Protein AF-A0ABC8STL2-F1 (afdb_monomer_lite)

InterPro domains:
  IPR018955 Branched-chain alpha-ketoacid dehydrogenase kinase/Pyruvate dehydrogenase kinase, N-terminal [PF10436] (29-170)
  IPR036784 Alpha-ketoacid/pyruvate dehydrogenase kinase, N-terminal domain superfamily [G3DSA:1.20.140.20] (7-170)
  IPR036784 Alpha-ketoacid/pyruvate dehydrogenase kinase, N-terminal domain superfamily [SSF69012] (16-170)
  IPR039028 PDK/BCKDK protein kinase [PTHR11947] (10-170)

Secondary structure (DSSP, 8-state):
--TTTSTTTS-HHHHHHHHHHHTSPPPP--HHHHHHHHTS--HHHHHHHHHHHHHHHHHHHHHHHHHHHT-TTTGGGSHHHHHHHHHHHHHHHHHHHS----SHHHHHHHHHHHHHHHHHTTTHHHHHHHHHHHHHTTS-TTS-GGGGHHHHHHHHHHHHHHHHHHHHH-

Foldseek 3Di:
DLVVVVPPPDDPVLLVVLVVLLPDDADDDDPVNVCVLPVDDDQVSLLVLLQNCLNHVLNLLSVLLVLLCVDPPCLSVQPLSVLLSVLSSVLNVLSVPQDRRDHSVSSVVSLVSLVVSLVSCPCVVVSSVVSVVSSVVPDDPPDDPVVVVVVVVSVVCSVVSVVVSNVSSD

Structure (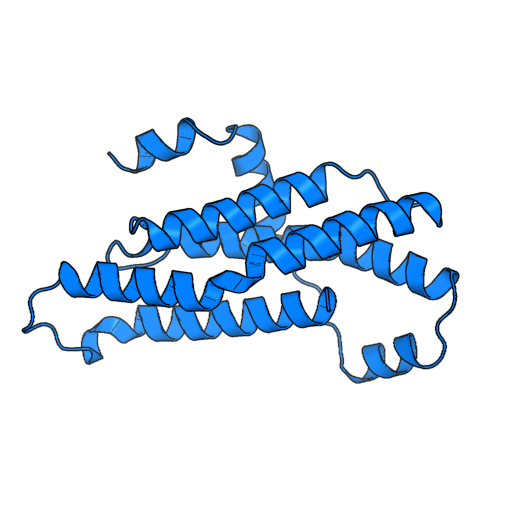mmCIF, N/CA/C/O backbone):
data_AF-A0ABC8STL2-F1
#
_entry.id   AF-A0ABC8STL2-F1
#
loop_
_atom_site.group_PDB
_atom_site.id
_atom_site.type_symbol
_atom_site.label_atom_id
_atom_site.label_alt_id
_atom_site.label_comp_id
_atom_site.label_asym_id
_atom_site.label_entity_id
_atom_site.label_seq_id
_atom_site.pdbx_PDB_ins_code
_atom_site.Cartn_x
_atom_site.Cartn_y
_atom_site.Cartn_z
_atom_site.occupancy
_atom_site.B_iso_or_equiv
_atom_site.auth_seq_id
_atom_site.auth_comp_id
_atom_site.auth_asym_id
_atom_site.auth_atom_id
_atom_site.pdbx_PDB_model_num
ATOM 1 N N . MET A 1 1 ? -0.405 4.086 26.515 1.00 42.25 1 MET A N 1
ATOM 2 C CA . MET A 1 1 ? 0.411 2.845 26.536 1.00 42.25 1 MET A CA 1
ATOM 3 C C . MET A 1 1 ? 0.432 2.083 25.198 1.00 42.25 1 MET A C 1
ATOM 5 O O . MET A 1 1 ? 1.264 1.198 25.062 1.00 42.25 1 MET A O 1
ATOM 9 N N . ALA A 1 2 ? -0.355 2.462 24.178 1.00 38.44 2 ALA A N 1
ATOM 10 C CA . ALA A 1 2 ? -0.269 1.886 22.825 1.00 38.44 2 ALA A CA 1
ATOM 11 C C . ALA A 1 2 ? 0.971 2.349 22.027 1.00 38.44 2 ALA A C 1
ATOM 13 O O . ALA A 1 2 ? 1.592 1.548 21.333 1.00 38.44 2 ALA A O 1
ATOM 14 N N . ALA A 1 3 ? 1.416 3.598 22.228 1.00 38.59 3 ALA A N 1
ATOM 15 C CA . ALA A 1 3 ? 2.636 4.143 21.614 1.00 38.59 3 ALA A CA 1
ATOM 16 C C . ALA A 1 3 ? 3.920 3.367 21.967 1.00 38.59 3 ALA A C 1
ATOM 18 O O . ALA A 1 3 ? 4.866 3.338 21.190 1.00 38.59 3 ALA A O 1
ATOM 19 N N . LYS A 1 4 ? 3.947 2.693 23.124 1.00 39.69 4 LYS A N 1
ATOM 20 C CA . LYS A 1 4 ? 5.109 1.914 23.574 1.00 39.69 4 LYS A CA 1
ATOM 21 C C . LYS A 1 4 ? 5.216 0.557 22.864 1.00 39.69 4 LYS A C 1
ATOM 23 O O . LYS A 1 4 ? 6.304 0.015 22.783 1.00 39.69 4 LYS A O 1
ATOM 28 N N . LYS A 1 5 ? 4.113 0.053 22.291 1.00 45.94 5 LYS A N 1
ATOM 29 C CA . LYS A 1 5 ? 4.052 -1.223 21.553 1.00 45.94 5 LYS A CA 1
ATOM 30 C C . LYS A 1 5 ? 4.404 -1.083 20.061 1.00 45.94 5 LYS A C 1
ATOM 32 O O . LYS A 1 5 ? 4.601 -2.085 19.387 1.00 45.94 5 LYS A O 1
ATOM 37 N N . LEU A 1 6 ? 4.480 0.153 19.554 1.00 45.81 6 LEU A N 1
ATOM 38 C CA . LEU A 1 6 ? 4.920 0.497 18.192 1.00 45.81 6 LEU A CA 1
ATOM 39 C C . LEU A 1 6 ? 6.423 0.243 17.976 1.00 45.81 6 LEU A C 1
ATOM 41 O O . LEU A 1 6 ? 6.826 -0.124 16.878 1.00 45.81 6 LEU A O 1
ATOM 45 N N . TYR A 1 7 ? 7.236 0.418 19.024 1.00 45.88 7 TYR A N 1
ATOM 46 C CA . TYR A 1 7 ? 8.702 0.348 18.958 1.00 45.88 7 TYR A CA 1
ATOM 47 C C . TYR A 1 7 ? 9.274 -1.078 18.929 1.00 45.88 7 TYR A C 1
ATOM 49 O O . TYR A 1 7 ? 10.437 -1.248 18.579 1.00 45.88 7 TYR A O 1
ATOM 57 N N . ASP A 1 8 ? 8.477 -2.095 19.268 1.00 53.66 8 ASP A N 1
ATOM 58 C CA . ASP A 1 8 ? 8.991 -3.458 19.470 1.00 53.66 8 ASP A CA 1
ATOM 59 C C . ASP A 1 8 ? 9.020 -4.318 18.191 1.00 53.66 8 ASP A C 1
ATOM 61 O O . ASP A 1 8 ? 9.637 -5.379 18.198 1.00 53.66 8 ASP A O 1
ATOM 65 N N . SER A 1 9 ? 8.387 -3.894 17.083 1.00 63.69 9 SER A N 1
ATOM 66 C CA . SER A 1 9 ? 8.286 -4.723 15.860 1.00 63.69 9 SER A CA 1
ATOM 67 C C . SER A 1 9 ? 8.916 -4.122 14.599 1.00 63.69 9 SER A C 1
ATOM 69 O O . SER A 1 9 ? 9.217 -4.870 13.668 1.00 63.69 9 SER A O 1
ATOM 71 N N . PHE A 1 10 ? 9.119 -2.804 14.531 1.00 76.31 10 PHE A N 1
ATOM 72 C CA . PHE A 1 10 ? 9.698 -2.135 13.363 1.00 76.31 10 PHE A CA 1
ATOM 73 C C . PHE A 1 10 ? 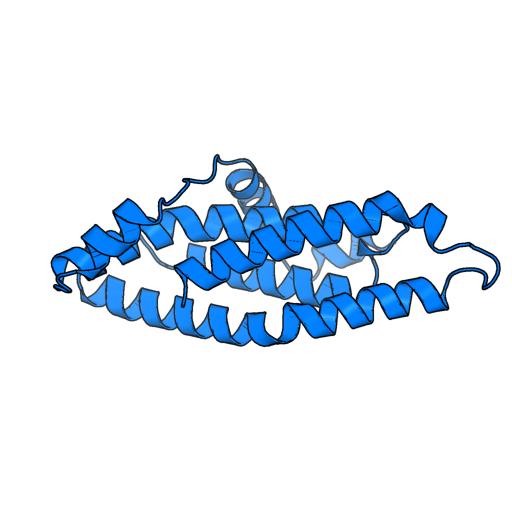10.731 -1.096 13.800 1.00 76.31 10 PHE A C 1
ATOM 75 O O . PHE A 1 10 ? 10.552 -0.413 14.806 1.00 76.31 10 PHE A O 1
ATOM 82 N N . SER A 1 11 ? 11.829 -0.975 13.049 1.00 86.56 11 SER A N 1
ATOM 83 C CA . SER A 1 11 ? 12.897 -0.037 13.395 1.00 86.56 11 SER A CA 1
ATOM 84 C C . SER A 1 11 ? 12.435 1.412 13.227 1.00 86.56 11 SER A C 1
ATOM 86 O O . SER A 1 11 ? 11.665 1.737 12.322 1.00 86.56 11 SER A O 1
ATOM 88 N N . LYS A 1 12 ? 12.968 2.314 14.060 1.00 87.62 12 LYS A N 1
ATOM 89 C CA . LYS A 1 12 ? 12.706 3.758 13.954 1.00 87.62 12 LYS A CA 1
ATOM 90 C C . LYS A 1 12 ? 12.979 4.294 12.540 1.00 87.62 12 LYS A C 1
ATOM 92 O O . LYS A 1 12 ? 12.179 5.056 12.009 1.00 87.62 12 LYS A O 1
ATOM 97 N N . GLY A 1 13 ? 14.062 3.828 11.911 1.00 91.75 13 GLY A N 1
ATOM 98 C CA . GLY A 1 13 ? 14.424 4.215 10.545 1.00 91.75 13 GLY A CA 1
ATOM 99 C C . GLY A 1 13 ? 13.385 3.807 9.496 1.00 91.75 13 GLY A C 1
ATOM 100 O O . GLY A 1 13 ? 13.105 4.588 8.591 1.00 91.75 13 GLY A O 1
ATOM 101 N N . LEU A 1 14 ? 12.749 2.636 9.640 1.00 92.06 14 LEU A N 1
ATOM 102 C CA . LEU A 1 14 ? 11.682 2.218 8.724 1.00 92.06 14 LEU A CA 1
ATOM 103 C C . LEU A 1 14 ? 10.474 3.156 8.818 1.00 92.06 14 LEU A C 1
ATOM 105 O O . LEU A 1 14 ? 9.915 3.541 7.795 1.00 92.06 14 LEU A O 1
ATOM 109 N N . ILE A 1 15 ? 10.082 3.539 10.034 1.00 93.69 15 ILE A N 1
ATOM 110 C CA . ILE A 1 15 ? 8.950 4.448 10.254 1.00 93.69 15 ILE A CA 1
ATOM 111 C C . ILE A 1 15 ? 9.245 5.836 9.667 1.00 93.69 15 ILE A C 1
ATOM 113 O O . ILE A 1 15 ? 8.395 6.414 8.988 1.00 93.69 15 ILE A O 1
ATOM 117 N N . GLU A 1 16 ? 10.465 6.347 9.845 1.00 95.06 16 GLU A N 1
ATOM 118 C CA . GLU A 1 16 ? 10.906 7.602 9.222 1.00 95.06 16 GLU A CA 1
ATOM 119 C C . GLU A 1 16 ? 10.850 7.533 7.684 1.00 95.06 16 GLU A C 1
ATOM 121 O O . GLU A 1 16 ? 10.352 8.461 7.037 1.00 95.06 16 GLU A O 1
ATOM 126 N N . GLU A 1 17 ? 11.282 6.418 7.080 1.00 96.69 17 GLU A N 1
ATOM 127 C CA . GLU A 1 17 ? 11.130 6.202 5.639 1.00 96.69 17 GLU A CA 1
ATOM 128 C C . GLU A 1 17 ? 9.656 6.154 5.215 1.00 96.69 17 GLU A C 1
ATOM 130 O O . GLU A 1 17 ? 9.289 6.812 4.240 1.00 96.69 17 GLU A O 1
ATOM 135 N N . VAL A 1 18 ? 8.792 5.438 5.938 1.00 97.56 18 VAL A N 1
ATOM 136 C CA . VAL A 1 18 ? 7.352 5.376 5.638 1.00 97.56 18 VAL A CA 1
ATOM 137 C C . VAL A 1 18 ? 6.751 6.781 5.606 1.00 97.56 18 VAL A C 1
ATOM 139 O O . VAL A 1 18 ? 6.099 7.139 4.625 1.00 97.56 18 VAL A O 1
ATOM 142 N N . HIS A 1 19 ? 7.022 7.623 6.607 1.00 96.88 19 HIS A N 1
ATOM 143 C CA . HIS A 1 19 ? 6.535 9.006 6.605 1.00 96.88 19 HIS A CA 1
ATOM 144 C C . HIS A 1 19 ? 7.057 9.813 5.413 1.00 96.88 19 HIS A C 1
ATOM 146 O O . HIS A 1 19 ? 6.275 10.491 4.740 1.00 96.88 19 HIS A O 1
ATOM 152 N N . LYS A 1 20 ? 8.354 9.695 5.098 1.00 97.69 20 LYS A N 1
ATOM 153 C CA . LYS A 1 20 ? 8.967 10.368 3.944 1.00 97.69 20 LYS A CA 1
ATOM 154 C C . LYS A 1 20 ? 8.288 9.977 2.630 1.00 97.69 20 LYS A C 1
ATOM 156 O O . LYS A 1 20 ? 7.964 10.845 1.823 1.00 97.69 20 LYS A O 1
ATOM 161 N N . TRP A 1 21 ? 8.068 8.684 2.406 1.00 98.06 21 TRP A N 1
ATOM 162 C CA . TRP A 1 21 ? 7.456 8.177 1.177 1.00 98.06 21 TRP A CA 1
ATOM 163 C C . TRP A 1 21 ? 5.953 8.465 1.108 1.00 98.06 21 TRP A C 1
ATOM 165 O O . TRP A 1 21 ? 5.448 8.837 0.051 1.00 98.06 21 TRP A O 1
ATOM 175 N N . GLY A 1 22 ? 5.231 8.373 2.227 1.00 97.12 22 GLY A N 1
ATOM 176 C CA . GLY A 1 22 ? 3.796 8.662 2.285 1.00 97.12 22 GLY A CA 1
ATOM 177 C C . GLY A 1 22 ? 3.444 10.127 1.994 1.00 97.12 22 GLY A C 1
ATOM 178 O O . GLY A 1 22 ? 2.342 10.412 1.505 1.00 97.12 22 GLY A O 1
ATOM 179 N N . ALA A 1 23 ? 4.387 11.048 2.219 1.00 96.94 23 ALA A N 1
ATOM 180 C CA . ALA A 1 23 ? 4.262 12.467 1.885 1.00 96.94 23 ALA A CA 1
ATOM 181 C C . ALA A 1 23 ? 4.459 12.778 0.386 1.00 96.94 23 ALA A C 1
ATOM 183 O O . ALA A 1 23 ? 4.087 13.859 -0.070 1.00 96.94 23 ALA A O 1
ATOM 184 N N . MET A 1 24 ? 5.006 11.850 -0.408 1.00 97.75 24 MET A N 1
ATOM 185 C CA . MET A 1 24 ? 5.265 12.081 -1.835 1.00 97.75 24 MET A CA 1
ATOM 186 C C . MET A 1 24 ? 3.975 12.118 -2.664 1.00 97.75 24 MET A C 1
ATOM 188 O O . MET A 1 24 ? 2.981 11.458 -2.357 1.00 97.75 24 MET A O 1
ATOM 192 N N . LYS A 1 25 ? 3.965 12.878 -3.760 1.00 96.31 25 LYS A N 1
ATOM 193 C CA . LYS A 1 25 ? 2.798 12.959 -4.650 1.00 96.31 25 LYS A CA 1
ATOM 194 C C . LYS A 1 25 ? 2.601 11.635 -5.399 1.00 96.31 25 LYS A C 1
ATOM 196 O O . LYS A 1 25 ? 3.547 11.106 -5.966 1.00 96.31 25 LYS A O 1
ATOM 201 N N . GLN A 1 26 ? 1.367 11.131 -5.420 1.00 95.19 26 GLN A N 1
ATOM 202 C CA . GLN A 1 26 ? 1.002 9.948 -6.208 1.00 95.19 26 GLN A CA 1
ATOM 203 C C . GLN A 1 26 ? 0.820 10.319 -7.682 1.00 95.19 26 GLN A C 1
ATOM 205 O O . GLN A 1 26 ? 0.271 11.380 -7.998 1.00 95.19 26 GLN A O 1
ATOM 210 N N . THR A 1 27 ? 1.229 9.423 -8.575 1.00 94.62 27 THR A N 1
ATOM 211 C CA . THR A 1 27 ? 1.070 9.592 -10.021 1.00 94.62 27 THR A CA 1
ATOM 212 C C . THR A 1 27 ? -0.254 8.993 -10.484 1.00 94.62 27 THR A C 1
ATOM 214 O O . THR A 1 27 ? -0.475 7.788 -10.386 1.00 94.62 27 THR A O 1
ATOM 217 N N . GLY A 1 28 ? -1.163 9.819 -11.006 1.00 91.56 28 GLY A N 1
ATOM 218 C CA . GLY A 1 28 ? -2.405 9.325 -11.606 1.00 91.56 28 GLY A CA 1
ATOM 219 C C . GLY A 1 28 ? -2.139 8.549 -12.901 1.00 91.56 28 GLY A C 1
ATOM 220 O O . GLY A 1 28 ? -1.310 8.959 -13.707 1.00 91.56 28 GLY A O 1
ATOM 221 N N . VAL A 1 29 ? -2.864 7.447 -13.111 1.00 90.69 29 VAL A N 1
ATOM 222 C CA . VAL A 1 29 ? -2.805 6.649 -14.346 1.00 90.69 29 VAL A CA 1
ATOM 223 C C . VAL A 1 29 ? -4.173 6.712 -15.017 1.00 90.69 29 VAL A C 1
ATOM 225 O O . VAL A 1 29 ? -5.177 6.364 -14.398 1.00 90.69 29 VAL A O 1
ATOM 228 N N . SER A 1 30 ? -4.229 7.198 -16.258 1.00 90.69 30 SER A N 1
ATOM 229 C CA . SER A 1 30 ? -5.487 7.311 -17.003 1.00 90.69 30 SER A CA 1
ATOM 230 C C . SER A 1 30 ? -5.858 5.988 -17.674 1.00 90.69 30 SER A C 1
ATOM 232 O O . SER A 1 30 ? -4.986 5.218 -18.078 1.00 90.69 30 SER A O 1
ATOM 234 N N . LEU A 1 31 ? -7.159 5.747 -17.863 1.00 87.44 31 LEU A N 1
ATOM 235 C CA . LEU A 1 31 ? -7.641 4.560 -18.578 1.00 87.44 31 LEU A CA 1
ATOM 236 C C . LEU A 1 31 ? -7.089 4.494 -20.011 1.00 87.44 31 LEU A C 1
ATOM 238 O O . LEU A 1 31 ? -6.722 3.428 -20.491 1.00 87.44 31 LEU A O 1
ATOM 242 N N . ARG A 1 32 ? -6.979 5.648 -20.679 1.00 88.69 32 ARG A N 1
ATOM 243 C CA . ARG A 1 32 ? -6.386 5.747 -22.015 1.00 88.69 32 ARG A CA 1
ATOM 244 C C . ARG A 1 32 ? -4.933 5.271 -22.022 1.00 88.69 32 ARG A C 1
ATOM 246 O O . ARG A 1 32 ? -4.595 4.414 -22.829 1.00 88.69 32 ARG A O 1
ATOM 253 N N . TYR A 1 33 ? -4.115 5.776 -21.095 1.00 87.69 33 TYR A N 1
ATOM 254 C CA . TYR A 1 33 ? -2.722 5.349 -20.960 1.00 87.69 33 TYR A CA 1
ATOM 255 C C . TYR A 1 33 ? -2.628 3.838 -20.727 1.00 87.69 33 TYR A C 1
ATOM 257 O O . TYR A 1 33 ? -1.825 3.165 -21.363 1.00 87.69 33 TYR A O 1
ATOM 265 N N . MET A 1 34 ? -3.490 3.288 -19.869 1.00 87.44 34 MET A N 1
ATOM 266 C CA . MET A 1 34 ? -3.535 1.850 -19.610 1.00 87.44 34 MET A CA 1
ATOM 267 C C . MET A 1 34 ? -3.845 1.012 -20.851 1.00 87.44 34 MET A C 1
ATOM 269 O O . MET A 1 34 ? -3.166 0.016 -21.098 1.00 87.44 34 MET A O 1
ATOM 273 N N . MET A 1 35 ? -4.861 1.401 -21.626 1.00 86.75 35 MET A N 1
ATOM 274 C CA . MET A 1 35 ? -5.235 0.685 -22.849 1.00 86.75 35 MET A CA 1
ATOM 275 C C . MET A 1 35 ? -4.118 0.745 -23.891 1.00 86.75 35 MET A C 1
ATOM 277 O O . MET A 1 35 ? -3.782 -0.272 -24.492 1.00 86.75 35 MET A O 1
ATOM 281 N N . GLU A 1 36 ? -3.519 1.922 -24.082 1.00 85.62 36 GLU A N 1
ATOM 282 C CA . GLU A 1 36 ? -2.417 2.113 -25.028 1.00 85.62 36 GLU A CA 1
ATOM 283 C C . GLU A 1 36 ? -1.195 1.275 -24.620 1.00 85.62 36 GLU A C 1
ATOM 285 O O . GLU A 1 36 ? -0.650 0.543 -25.447 1.00 85.62 36 GLU A O 1
ATOM 290 N N . PHE A 1 37 ? -0.827 1.297 -23.337 1.00 84.12 37 PHE A N 1
ATOM 291 C CA . PHE A 1 37 ? 0.303 0.544 -22.794 1.00 84.12 37 PHE A CA 1
ATOM 292 C C . PHE A 1 37 ? 0.119 -0.978 -22.905 1.00 84.12 37 PHE A C 1
ATOM 294 O O . PHE A 1 37 ? 1.043 -1.693 -23.291 1.00 84.12 37 PHE A O 1
ATOM 301 N N . GLY A 1 38 ? -1.082 -1.477 -22.594 1.00 82.81 38 GLY A N 1
ATOM 302 C CA . GLY A 1 38 ? -1.410 -2.904 -22.637 1.00 82.81 38 GLY A CA 1
ATOM 303 C C . GLY A 1 38 ? -1.694 -3.457 -24.038 1.00 82.81 38 GLY A C 1
ATOM 304 O O . GLY A 1 38 ? -1.713 -4.672 -24.212 1.00 82.81 38 GLY A O 1
ATOM 305 N N . SER A 1 39 ? -1.897 -2.596 -25.043 1.00 85.00 39 SER A N 1
ATOM 306 C CA . SER A 1 39 ? -2.306 -3.005 -26.398 1.00 85.00 39 SER A CA 1
ATOM 307 C C . SER A 1 39 ? -1.301 -3.917 -27.110 1.00 85.00 39 SER A C 1
ATOM 309 O O . SER A 1 39 ? -1.689 -4.732 -27.948 1.00 85.00 39 SER A O 1
ATOM 311 N N . ARG A 1 40 ? -0.007 -3.785 -26.793 1.00 85.12 40 ARG A N 1
ATOM 312 C CA . ARG A 1 40 ? 1.082 -4.597 -27.351 1.00 85.12 40 ARG A CA 1
ATOM 313 C C . ARG A 1 40 ? 2.080 -4.946 -26.245 1.00 85.12 40 ARG A C 1
ATOM 315 O O . ARG A 1 40 ? 2.999 -4.165 -25.996 1.00 85.12 40 ARG A O 1
ATOM 322 N N . PRO A 1 41 ? 1.912 -6.082 -25.552 1.00 85.25 41 PRO A N 1
ATOM 323 C CA . PRO A 1 41 ? 2.859 -6.497 -24.528 1.00 85.25 41 PRO A CA 1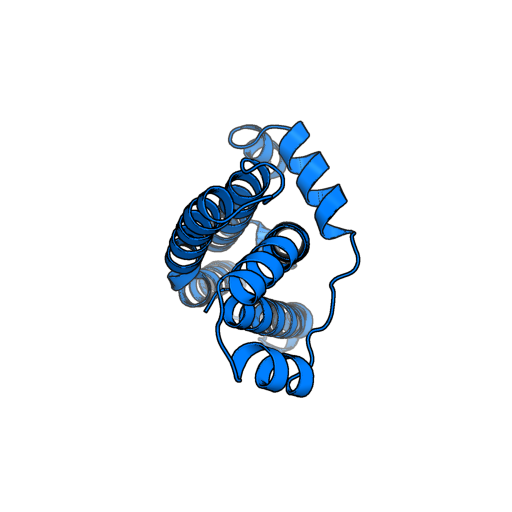
ATOM 324 C C . PRO A 1 41 ? 4.220 -6.819 -25.158 1.00 85.25 41 PRO A C 1
ATOM 326 O O . PRO A 1 41 ? 4.309 -7.511 -26.171 1.00 85.25 41 PRO A O 1
ATOM 329 N N . SER A 1 42 ? 5.287 -6.303 -24.553 1.00 90.31 42 SER A N 1
ATOM 330 C CA . SER A 1 42 ? 6.675 -6.572 -24.932 1.00 90.31 42 SER A CA 1
ATOM 331 C C . SER A 1 42 ? 7.565 -6.493 -23.695 1.00 90.31 42 SER A C 1
ATOM 333 O O . SER A 1 42 ? 7.231 -5.767 -22.759 1.00 90.31 42 SER A O 1
ATOM 335 N N . ASP A 1 43 ? 8.735 -7.134 -23.717 1.00 88.44 43 ASP A N 1
ATOM 336 C CA . ASP A 1 43 ? 9.702 -7.088 -22.604 1.00 88.44 43 ASP A CA 1
ATOM 337 C C . ASP A 1 43 ? 10.043 -5.645 -22.192 1.00 88.44 43 ASP A C 1
ATOM 339 O O . ASP A 1 43 ? 10.092 -5.316 -21.010 1.00 88.44 43 ASP A O 1
ATOM 343 N N . LYS A 1 44 ? 10.174 -4.740 -23.172 1.00 90.00 44 LYS A N 1
ATOM 344 C CA . LYS A 1 44 ? 10.368 -3.303 -22.920 1.00 90.00 44 LYS A CA 1
ATOM 345 C C . LYS A 1 44 ? 9.213 -2.669 -22.133 1.00 90.00 44 LYS A C 1
ATOM 347 O O . LYS A 1 44 ? 9.461 -1.870 -21.236 1.00 90.00 44 LYS A O 1
ATOM 352 N N . ASN A 1 45 ? 7.966 -3.003 -22.466 1.00 89.81 45 ASN A N 1
ATOM 353 C CA . ASN A 1 45 ? 6.800 -2.464 -21.772 1.00 89.81 45 ASN A CA 1
ATOM 354 C C . ASN A 1 45 ? 6.717 -3.046 -20.358 1.00 89.81 45 ASN A C 1
ATOM 356 O O . ASN A 1 45 ? 6.484 -2.300 -19.416 1.00 89.81 45 ASN A O 1
ATOM 360 N N . LEU A 1 46 ? 7.000 -4.337 -20.172 1.00 91.25 46 LEU A N 1
ATOM 361 C CA . LEU A 1 46 ? 7.059 -4.945 -18.838 1.00 91.25 46 LEU A CA 1
ATOM 362 C C . LEU A 1 46 ? 8.111 -4.270 -17.949 1.00 91.25 46 LEU A C 1
ATOM 364 O O . LEU A 1 46 ? 7.792 -3.869 -16.832 1.00 91.25 46 LEU A O 1
ATOM 368 N N . LEU A 1 47 ? 9.313 -4.026 -18.479 1.00 94.25 47 LEU A N 1
ATOM 369 C CA . LEU A 1 47 ? 10.374 -3.321 -17.759 1.00 94.25 47 LEU A CA 1
ATOM 370 C C . LEU A 1 47 ? 9.965 -1.892 -17.361 1.00 94.25 47 LEU A C 1
ATOM 372 O O . LEU A 1 47 ? 10.138 -1.499 -16.209 1.00 94.25 47 LEU A O 1
ATOM 376 N N . ILE A 1 48 ? 9.367 -1.125 -18.282 1.00 93.00 48 ILE A N 1
ATOM 377 C CA . ILE A 1 48 ? 8.868 0.234 -17.993 1.00 93.00 48 ILE A CA 1
ATOM 378 C C . ILE A 1 48 ? 7.777 0.196 -16.914 1.00 93.00 48 ILE A C 1
ATOM 380 O O . ILE A 1 48 ? 7.758 1.045 -16.020 1.00 93.00 48 ILE A O 1
ATOM 384 N N . SER A 1 49 ? 6.876 -0.789 -16.976 1.00 93.31 49 SER A N 1
ATOM 385 C CA . SER A 1 49 ? 5.821 -0.970 -15.975 1.00 93.31 49 SER A CA 1
ATOM 386 C C . SER A 1 49 ? 6.415 -1.245 -14.600 1.00 93.31 49 SER A C 1
ATOM 388 O O . SER A 1 49 ? 6.061 -0.582 -13.626 1.00 93.31 49 SER A O 1
ATOM 390 N N . ALA A 1 50 ? 7.372 -2.169 -14.529 1.00 95.62 50 ALA A N 1
ATOM 391 C CA . ALA A 1 50 ? 8.043 -2.530 -13.295 1.00 95.62 50 ALA A CA 1
ATOM 392 C C . ALA A 1 50 ? 8.784 -1.334 -12.687 1.00 95.62 50 ALA A C 1
ATOM 394 O O . ALA A 1 50 ? 8.604 -1.047 -11.507 1.00 95.62 50 ALA A O 1
ATOM 395 N N . GLN A 1 51 ? 9.520 -0.563 -13.492 1.00 96.44 51 GLN A N 1
ATOM 396 C CA . GLN A 1 51 ? 10.190 0.665 -13.046 1.00 96.44 51 GLN A CA 1
ATOM 397 C C . GLN A 1 51 ? 9.210 1.721 -12.517 1.00 96.44 51 GLN A C 1
ATOM 399 O O . GLN A 1 51 ? 9.489 2.384 -11.516 1.00 96.44 51 GLN A O 1
ATOM 404 N N . PHE A 1 52 ? 8.057 1.886 -13.171 1.00 95.94 52 PHE A N 1
ATOM 405 C CA . PHE A 1 52 ? 7.001 2.770 -12.683 1.00 95.94 52 PHE A CA 1
ATOM 406 C C . PHE A 1 52 ? 6.458 2.292 -11.330 1.00 95.94 52 PHE A C 1
ATOM 408 O O . PHE A 1 52 ? 6.398 3.067 -10.375 1.00 95.94 52 PHE A O 1
ATOM 415 N N . LEU A 1 53 ? 6.100 1.011 -11.224 1.00 96.81 53 LEU A N 1
ATOM 416 C CA . LEU A 1 53 ? 5.533 0.422 -10.012 1.00 96.81 53 LEU A CA 1
ATOM 417 C C . LEU A 1 53 ? 6.528 0.405 -8.846 1.00 96.81 53 LEU A C 1
ATOM 419 O O . LEU A 1 53 ? 6.127 0.659 -7.712 1.00 96.81 53 LEU A O 1
ATOM 423 N N . HIS A 1 54 ? 7.815 0.176 -9.110 1.00 97.62 54 HIS A N 1
ATOM 424 C CA . HIS A 1 54 ? 8.892 0.235 -8.115 1.00 97.62 54 HIS A CA 1
ATOM 425 C C . HIS A 1 54 ? 8.976 1.605 -7.437 1.00 97.62 54 HIS A C 1
ATOM 427 O O . HIS A 1 54 ? 9.190 1.688 -6.230 1.00 97.62 54 HIS A O 1
ATOM 433 N N . LYS A 1 55 ? 8.706 2.679 -8.187 1.00 96.62 55 LYS A N 1
ATOM 434 C CA . LYS A 1 55 ? 8.653 4.050 -7.663 1.00 96.62 55 LYS A CA 1
ATOM 435 C C . LYS A 1 55 ? 7.302 4.382 -7.025 1.00 96.62 55 LYS A C 1
ATOM 437 O O . LYS A 1 55 ? 7.254 5.011 -5.972 1.00 96.62 55 LYS A O 1
ATOM 442 N N . GLU A 1 56 ? 6.200 3.966 -7.643 1.00 97.81 56 GLU A N 1
ATOM 443 C CA . GLU A 1 56 ? 4.850 4.398 -7.263 1.00 97.81 56 GLU A CA 1
ATOM 444 C C . GLU A 1 56 ? 4.253 3.594 -6.092 1.00 97.81 56 GLU A C 1
ATOM 446 O O . GLU A 1 56 ? 3.577 4.161 -5.226 1.00 97.81 56 GLU A O 1
ATOM 451 N N . LEU A 1 57 ? 4.478 2.277 -6.025 1.00 98.00 57 LEU A N 1
ATOM 452 C CA . LEU A 1 57 ? 3.876 1.425 -4.993 1.00 98.00 57 LEU A CA 1
ATOM 453 C C . LEU A 1 57 ? 4.328 1.782 -3.567 1.00 98.00 57 LEU A C 1
ATOM 455 O O . LEU A 1 57 ? 3.445 1.871 -2.707 1.00 98.00 57 LEU A O 1
ATOM 459 N N . PRO A 1 58 ? 5.620 2.056 -3.279 1.00 98.25 58 PRO A N 1
ATOM 460 C CA . PRO A 1 58 ? 6.039 2.460 -1.938 1.00 98.25 58 PRO A CA 1
ATOM 461 C C . PRO A 1 58 ? 5.315 3.718 -1.449 1.00 98.25 58 PRO A C 1
ATOM 463 O O . PRO A 1 58 ? 4.888 3.758 -0.299 1.00 98.25 58 PRO A O 1
ATOM 466 N N . ILE A 1 59 ? 5.086 4.705 -2.327 1.00 98.44 59 ILE A N 1
ATOM 467 C CA . ILE A 1 59 ? 4.351 5.942 -2.007 1.00 98.44 59 ILE A CA 1
ATOM 468 C C . ILE A 1 59 ? 2.921 5.613 -1.564 1.00 98.44 59 ILE A C 1
ATOM 470 O O . ILE A 1 59 ? 2.441 6.075 -0.524 1.00 98.44 59 ILE A O 1
ATOM 474 N N . ARG A 1 60 ? 2.215 4.798 -2.358 1.00 98.06 60 ARG A N 1
ATOM 475 C CA . ARG A 1 60 ? 0.813 4.448 -2.091 1.00 98.06 60 ARG A CA 1
ATOM 476 C C . ARG A 1 60 ? 0.661 3.587 -0.845 1.00 98.06 60 ARG A C 1
ATOM 478 O O . ARG A 1 60 ? -0.264 3.820 -0.071 1.00 98.06 60 ARG A O 1
ATOM 485 N N . ILE A 1 61 ? 1.547 2.610 -0.654 1.00 98.06 61 ILE A N 1
ATOM 486 C CA . ILE A 1 61 ? 1.534 1.707 0.502 1.00 98.06 61 ILE A CA 1
ATOM 487 C C . ILE A 1 61 ? 1.886 2.465 1.783 1.00 98.06 61 ILE A C 1
ATOM 489 O O . ILE A 1 61 ? 1.159 2.336 2.767 1.00 98.06 61 ILE A O 1
ATOM 493 N N . ALA A 1 62 ? 2.923 3.304 1.762 1.00 98.12 62 ALA A N 1
ATOM 494 C CA . ALA A 1 62 ? 3.316 4.110 2.913 1.00 98.12 62 ALA A CA 1
ATOM 495 C C . ALA A 1 62 ? 2.186 5.035 3.379 1.00 98.12 62 ALA A C 1
ATOM 497 O O . ALA A 1 62 ? 1.864 5.076 4.564 1.00 98.12 62 ALA A O 1
ATOM 498 N N . ARG A 1 63 ? 1.506 5.712 2.443 1.00 96.88 63 ARG A N 1
ATOM 499 C CA . ARG A 1 63 ? 0.357 6.565 2.779 1.00 96.88 63 ARG A CA 1
ATOM 500 C C . ARG A 1 63 ? -0.756 5.797 3.492 1.00 96.88 63 ARG A C 1
ATOM 502 O O . ARG A 1 63 ? -1.341 6.325 4.430 1.00 96.88 63 ARG A O 1
ATOM 509 N N . ARG A 1 64 ? -1.035 4.556 3.083 1.00 96.56 64 ARG A N 1
ATOM 510 C CA . ARG A 1 64 ? -2.042 3.717 3.754 1.00 96.56 64 ARG A CA 1
ATOM 511 C C . ARG A 1 64 ? -1.626 3.325 5.165 1.00 96.56 64 ARG A C 1
ATOM 513 O O . ARG A 1 64 ? -2.476 3.346 6.047 1.00 96.56 64 ARG A O 1
ATOM 520 N N . ALA A 1 65 ? -0.353 2.989 5.376 1.00 96.31 65 ALA A N 1
ATOM 521 C CA . ALA A 1 65 ? 0.157 2.697 6.713 1.00 96.31 65 ALA A CA 1
ATOM 522 C C . ALA A 1 65 ? -0.062 3.893 7.656 1.00 96.31 65 ALA A C 1
ATOM 524 O O . ALA A 1 65 ? -0.634 3.714 8.726 1.00 96.31 65 ALA A O 1
ATOM 525 N N . ILE A 1 66 ? 0.287 5.104 7.208 1.00 95.25 66 ILE A N 1
ATOM 526 C CA . ILE A 1 66 ? 0.110 6.349 7.977 1.00 95.25 66 ILE A CA 1
ATOM 527 C C . ILE A 1 66 ? -1.372 6.628 8.250 1.00 95.25 66 ILE A C 1
ATOM 529 O O . ILE A 1 66 ? -1.756 6.920 9.377 1.00 95.25 66 ILE A O 1
ATOM 533 N N . GLU A 1 67 ? -2.233 6.516 7.237 1.00 93.88 67 GLU A N 1
ATOM 534 C CA . GLU A 1 67 ? -3.670 6.776 7.394 1.00 93.88 67 GLU A CA 1
ATOM 535 C C . GLU A 1 67 ? -4.315 5.862 8.450 1.00 93.88 67 GLU A C 1
ATOM 537 O O . GLU A 1 67 ? -5.134 6.328 9.243 1.00 93.88 67 GLU A O 1
ATOM 542 N N . LEU A 1 68 ? -3.916 4.587 8.515 1.00 96.06 68 LEU A N 1
ATOM 543 C CA . LEU A 1 68 ? -4.426 3.634 9.509 1.00 96.06 68 LEU A CA 1
ATOM 544 C C . LEU A 1 68 ? -4.051 4.009 10.952 1.00 96.06 68 LEU A C 1
ATOM 546 O O . LEU A 1 68 ? -4.787 3.666 11.875 1.00 96.06 68 LEU A O 1
ATOM 550 N N . GLU A 1 69 ? -2.948 4.730 11.160 1.00 92.44 69 GLU A N 1
ATOM 551 C CA . GLU A 1 69 ? -2.548 5.233 12.482 1.00 92.44 69 GLU A CA 1
ATOM 552 C C . GLU A 1 69 ? -3.408 6.418 12.931 1.00 92.44 69 GLU A C 1
ATOM 554 O O . GLU A 1 69 ? -3.632 6.608 14.125 1.00 92.44 69 GLU A O 1
ATOM 559 N N . THR A 1 70 ? -3.943 7.176 11.973 1.00 89.62 70 THR A N 1
ATOM 560 C CA . THR A 1 70 ? -4.763 8.374 12.219 1.00 89.62 70 THR A CA 1
ATOM 561 C C . THR A 1 70 ? -6.262 8.090 12.355 1.00 89.62 70 THR A C 1
ATOM 563 O O . THR A 1 70 ? -7.063 9.017 12.433 1.00 89.62 70 THR A O 1
ATOM 566 N N . LEU A 1 71 ? -6.660 6.815 12.372 1.00 92.06 71 LEU A N 1
ATOM 567 C CA . LEU A 1 71 ? -8.060 6.409 12.480 1.00 92.06 71 LEU A CA 1
ATOM 568 C C . LEU A 1 71 ? -8.705 6.892 13.801 1.00 92.06 71 LEU A C 1
ATOM 570 O O . LEU A 1 71 ? -8.150 6.629 14.873 1.00 92.06 71 LEU A O 1
ATOM 574 N N . PRO A 1 72 ? -9.886 7.542 13.750 1.00 89.56 72 PRO A N 1
ATOM 575 C CA . PRO A 1 72 ? -10.495 8.189 14.912 1.00 89.56 72 PRO A CA 1
ATOM 576 C C . PRO A 1 72 ? -11.136 7.192 15.891 1.00 89.56 72 PRO A C 1
ATOM 578 O O . PRO A 1 72 ? -11.192 5.984 15.649 1.00 89.56 72 PRO A O 1
ATOM 581 N N . TYR A 1 73 ? -11.626 7.710 17.023 1.00 88.06 73 TYR A N 1
ATOM 582 C CA . TYR A 1 73 ? -12.377 6.969 18.055 1.00 88.06 73 TYR A CA 1
ATOM 583 C C . TYR A 1 73 ? -11.645 5.746 18.639 1.00 88.06 73 TYR A C 1
ATOM 585 O O . TYR A 1 73 ? -12.265 4.785 19.097 1.00 88.06 73 TYR A O 1
ATOM 593 N N . GLY A 1 74 ? -10.309 5.745 18.591 1.00 89.81 74 GLY A N 1
ATOM 594 C CA . GLY A 1 74 ? -9.493 4.603 19.012 1.00 89.81 74 GLY A CA 1
ATOM 595 C C . GLY A 1 74 ? -9.613 3.389 18.082 1.00 89.81 74 GLY A C 1
ATOM 596 O O . GLY A 1 74 ? -9.240 2.279 18.468 1.00 89.81 74 GLY A O 1
ATOM 597 N N . LEU A 1 75 ? -10.138 3.562 16.862 1.00 92.69 75 LEU A N 1
ATOM 598 C CA . LEU A 1 75 ? -10.178 2.503 15.854 1.00 92.69 75 LEU A CA 1
ATOM 599 C C . LEU A 1 75 ? -8.759 2.093 15.431 1.00 92.69 75 LEU A C 1
ATOM 601 O O . LEU A 1 75 ? -8.513 0.900 15.257 1.00 92.69 75 LEU A O 1
ATOM 605 N N . SER A 1 76 ? -7.816 3.041 15.355 1.00 94.88 76 SER A N 1
ATOM 606 C CA . SER A 1 76 ? -6.393 2.779 15.069 1.00 94.88 76 SER A CA 1
ATOM 607 C C . SER A 1 76 ? -5.746 1.789 16.045 1.00 94.88 76 SER A C 1
ATOM 609 O O . SER A 1 76 ? -4.829 1.058 15.678 1.00 94.88 76 SER A O 1
ATOM 611 N N . GLU A 1 77 ? -6.254 1.706 17.276 1.00 94.56 77 GLU A N 1
ATOM 612 C CA . GLU A 1 77 ? -5.730 0.827 18.324 1.00 94.56 77 GLU A CA 1
ATOM 613 C C . GLU A 1 77 ? -6.345 -0.582 18.298 1.00 94.56 77 GLU A C 1
ATOM 615 O O . GLU A 1 77 ? -5.916 -1.467 19.046 1.00 94.56 77 GLU A O 1
ATOM 620 N N . LYS A 1 78 ? -7.363 -0.828 17.461 1.00 95.81 78 LYS A N 1
ATOM 621 C CA . LYS A 1 78 ? -8.036 -2.131 17.427 1.00 95.81 78 LYS A CA 1
ATOM 622 C C . LYS A 1 78 ? -7.104 -3.195 16.838 1.00 95.81 78 LYS A C 1
ATOM 624 O O . LYS A 1 78 ? -6.488 -2.952 15.798 1.00 95.81 78 LYS A O 1
ATOM 629 N N . PRO A 1 79 ? -7.032 -4.407 17.427 1.00 96.56 79 PRO A N 1
ATOM 630 C CA . PRO A 1 79 ? -6.100 -5.446 16.983 1.00 96.56 79 PRO A CA 1
ATOM 631 C C . PRO A 1 79 ? -6.180 -5.772 15.488 1.00 96.56 79 PRO A C 1
ATOM 633 O O . PRO A 1 79 ? -5.157 -6.008 14.849 1.00 96.56 79 PRO A O 1
ATOM 636 N N . ALA A 1 80 ? -7.385 -5.769 14.911 1.00 97.81 80 ALA A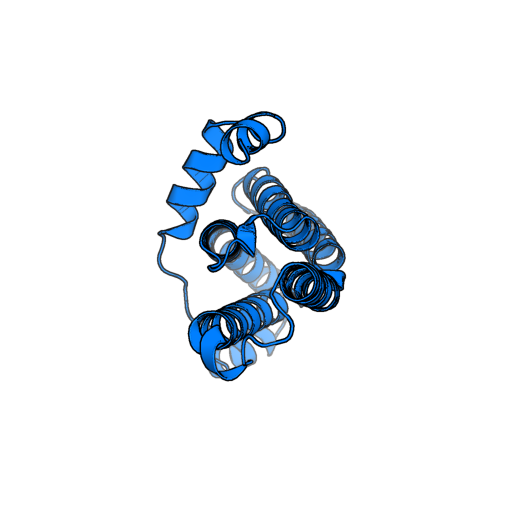 N 1
ATOM 637 C CA . ALA A 1 80 ? -7.551 -6.028 13.486 1.00 97.81 80 ALA A CA 1
ATOM 638 C C . ALA A 1 80 ? -6.997 -4.887 12.609 1.00 97.81 80 ALA A C 1
ATOM 640 O O . ALA A 1 80 ? -6.415 -5.155 11.562 1.00 97.81 80 ALA A O 1
ATOM 641 N N . ILE A 1 81 ? -7.112 -3.632 13.051 1.00 97.69 81 ILE A N 1
ATOM 642 C CA . ILE A 1 81 ? -6.577 -2.465 12.335 1.00 97.69 81 ILE A CA 1
ATOM 643 C C . ILE A 1 81 ? -5.051 -2.444 12.396 1.00 97.69 81 ILE A C 1
ATOM 645 O O . ILE A 1 81 ? -4.405 -2.283 11.361 1.00 97.69 81 ILE A O 1
ATOM 649 N N . LEU A 1 82 ? -4.474 -2.718 13.570 1.00 96.88 82 LEU A N 1
ATOM 650 C CA . LEU A 1 82 ? -3.026 -2.874 13.732 1.00 96.88 82 LEU A CA 1
ATOM 651 C C . LEU A 1 82 ? -2.477 -3.963 12.801 1.00 96.88 82 LEU A C 1
ATOM 653 O O . LEU A 1 82 ? -1.497 -3.733 12.103 1.00 96.88 82 LEU A O 1
ATOM 657 N N . LYS A 1 83 ? -3.170 -5.103 12.689 1.00 97.88 83 LYS A N 1
ATOM 658 C CA . LYS A 1 83 ? -2.791 -6.178 11.762 1.00 97.88 83 LYS A CA 1
ATOM 659 C C . LYS A 1 83 ? -2.765 -5.719 10.300 1.00 97.88 83 LYS A C 1
ATOM 661 O O . LYS A 1 83 ? -1.851 -6.073 9.561 1.00 97.88 83 LYS A O 1
ATOM 666 N N . VAL A 1 84 ? -3.763 -4.942 9.870 1.00 98.31 84 VAL A N 1
ATOM 667 C CA . VAL A 1 84 ? -3.795 -4.391 8.506 1.00 98.31 84 VAL A CA 1
ATOM 668 C C . VAL A 1 84 ? -2.652 -3.401 8.303 1.00 98.31 84 VAL A C 1
ATOM 670 O O . VAL A 1 84 ? -1.978 -3.469 7.278 1.00 98.31 84 VAL A O 1
ATOM 673 N N . ARG A 1 85 ? -2.397 -2.517 9.272 1.00 97.50 85 ARG A N 1
ATOM 674 C CA . ARG A 1 85 ? -1.265 -1.582 9.232 1.00 97.50 85 ARG A CA 1
ATOM 675 C C . ARG A 1 85 ? 0.059 -2.331 9.081 1.00 97.50 85 ARG A C 1
ATOM 677 O O . ARG A 1 85 ? 0.840 -1.987 8.198 1.00 97.50 85 ARG A O 1
ATOM 684 N N . ASP A 1 86 ? 0.274 -3.382 9.864 1.00 97.19 86 ASP A N 1
ATOM 685 C CA . ASP A 1 86 ? 1.504 -4.176 9.818 1.00 97.19 86 ASP A CA 1
ATOM 686 C C . ASP A 1 86 ? 1.692 -4.836 8.439 1.00 97.19 86 ASP A C 1
ATOM 688 O O . ASP A 1 86 ? 2.793 -4.817 7.894 1.00 97.19 86 ASP A O 1
ATOM 692 N N . TRP A 1 87 ? 0.614 -5.288 7.781 1.00 98.25 87 TRP A N 1
ATOM 693 C CA . TRP A 1 87 ? 0.690 -5.755 6.390 1.00 98.25 87 TRP A CA 1
ATOM 694 C C . TRP A 1 87 ? 1.152 -4.676 5.404 1.00 98.25 87 TRP A C 1
ATOM 696 O O . TRP A 1 87 ? 1.868 -4.995 4.447 1.00 98.25 87 TRP A O 1
ATOM 706 N N . TYR A 1 88 ? 0.744 -3.415 5.589 1.00 98.25 88 TYR A N 1
ATOM 707 C CA . TYR A 1 88 ? 1.239 -2.301 4.773 1.00 98.25 88 TYR A CA 1
ATOM 708 C C . TYR A 1 88 ? 2.716 -2.011 5.068 1.00 98.25 88 TYR A C 1
ATOM 710 O O . TYR A 1 88 ? 3.477 -1.842 4.118 1.00 98.25 88 TYR A O 1
ATOM 718 N N . LEU A 1 89 ? 3.139 -2.029 6.334 1.00 97.69 89 LEU A N 1
ATOM 719 C CA . LEU A 1 89 ? 4.541 -1.822 6.725 1.00 97.69 89 LEU A CA 1
ATOM 720 C C . LEU A 1 89 ? 5.466 -2.921 6.184 1.00 97.69 89 LEU A C 1
ATOM 722 O O . LEU A 1 89 ? 6.496 -2.611 5.588 1.00 97.69 89 LEU A O 1
ATOM 726 N N . ASP A 1 90 ? 5.069 -4.191 6.293 1.00 97.56 90 ASP A N 1
ATOM 727 C CA . ASP A 1 90 ? 5.808 -5.312 5.701 1.00 97.56 90 ASP A CA 1
ATOM 728 C C . ASP A 1 90 ? 5.916 -5.168 4.181 1.00 97.56 90 ASP A C 1
ATOM 730 O O . ASP A 1 90 ? 6.983 -5.349 3.605 1.00 97.56 90 ASP A O 1
ATOM 734 N N . SER A 1 91 ? 4.824 -4.781 3.516 1.00 98.12 91 SER A N 1
ATOM 735 C CA . SER A 1 91 ? 4.835 -4.580 2.060 1.00 98.12 91 SER A CA 1
ATOM 736 C C . SER A 1 91 ? 5.707 -3.405 1.643 1.00 98.12 91 SER A C 1
ATOM 738 O O . SER A 1 91 ? 6.351 -3.465 0.602 1.00 98.12 91 SER A O 1
ATOM 740 N N . PHE A 1 92 ? 5.745 -2.343 2.446 1.00 98.19 92 PHE A N 1
ATOM 741 C CA . PHE A 1 92 ? 6.645 -1.225 2.216 1.00 98.19 92 PHE A CA 1
ATOM 742 C C . PHE A 1 92 ? 8.105 -1.667 2.343 1.00 98.19 92 PHE A C 1
ATOM 744 O O . PHE A 1 92 ? 8.896 -1.383 1.447 1.00 98.19 92 PHE A O 1
ATOM 751 N N . ARG A 1 93 ? 8.446 -2.417 3.399 1.00 97.12 93 ARG A N 1
ATOM 752 C CA . ARG A 1 93 ? 9.792 -2.975 3.588 1.00 97.12 93 ARG A CA 1
ATOM 753 C C . ARG A 1 93 ? 10.217 -3.835 2.395 1.00 97.12 93 ARG A C 1
ATOM 755 O O . ARG A 1 93 ? 11.303 -3.616 1.872 1.00 97.12 93 ARG A O 1
ATOM 762 N N . ASP A 1 94 ? 9.359 -4.749 1.944 1.00 97.06 94 ASP A N 1
ATOM 763 C CA . ASP A 1 94 ? 9.667 -5.649 0.822 1.00 97.06 94 ASP A CA 1
ATOM 764 C C . ASP A 1 94 ? 9.868 -4.889 -0.501 1.00 97.06 94 ASP A C 1
ATOM 766 O O . ASP A 1 94 ? 10.750 -5.214 -1.290 1.00 97.06 94 ASP A O 1
ATOM 770 N N . LEU A 1 95 ? 9.075 -3.842 -0.759 1.00 97.25 95 LEU A N 1
ATOM 771 C CA . LEU A 1 95 ? 9.277 -3.008 -1.949 1.00 97.25 95 LEU A CA 1
ATOM 772 C C . LEU A 1 95 ? 10.584 -2.215 -1.880 1.00 97.25 95 LEU A C 1
ATOM 774 O O . LEU A 1 95 ? 11.218 -1.972 -2.903 1.00 97.25 95 LEU A O 1
ATOM 778 N N . ARG A 1 96 ? 10.973 -1.779 -0.679 1.00 95.81 96 ARG A N 1
ATOM 779 C CA . ARG A 1 96 ? 12.181 -0.979 -0.454 1.00 95.81 96 ARG A CA 1
ATOM 780 C C . ARG A 1 96 ? 13.460 -1.812 -0.428 1.00 95.81 96 ARG A C 1
ATOM 782 O O . ARG A 1 96 ? 14.526 -1.229 -0.601 1.00 95.81 96 ARG A O 1
ATOM 789 N N . SER A 1 97 ? 13.373 -3.131 -0.241 1.00 93.31 97 SER A N 1
ATOM 790 C CA . SER A 1 97 ? 14.545 -4.012 -0.259 1.00 93.31 97 SER A CA 1
ATOM 791 C C . SER A 1 97 ? 15.076 -4.305 -1.663 1.00 93.31 97 SER A C 1
ATOM 793 O O . SER A 1 97 ? 16.235 -4.691 -1.778 1.00 93.31 97 SER A O 1
ATOM 795 N N . ILE A 1 98 ? 14.272 -4.116 -2.718 1.00 92.00 98 ILE A N 1
ATOM 796 C CA . ILE A 1 98 ? 14.730 -4.311 -4.101 1.00 92.00 98 ILE A CA 1
ATOM 797 C C . ILE A 1 98 ? 15.422 -3.037 -4.619 1.00 92.00 98 ILE A C 1
ATOM 799 O O . ILE A 1 98 ? 14.859 -1.940 -4.489 1.00 92.00 98 ILE A O 1
ATOM 803 N N . PRO A 1 99 ? 16.617 -3.156 -5.234 1.00 94.12 99 PRO A N 1
ATOM 804 C CA . PRO A 1 99 ? 17.302 -2.037 -5.877 1.00 94.12 99 PRO A CA 1
ATOM 805 C C . PRO A 1 99 ? 16.524 -1.496 -7.089 1.00 94.12 99 PRO A C 1
ATOM 807 O O . PRO A 1 99 ? 15.438 -1.944 -7.429 1.00 94.12 99 PRO A O 1
ATOM 810 N N . GLU A 1 100 ? 17.052 -0.469 -7.749 1.00 95.19 100 GLU A N 1
ATOM 811 C CA . GLU A 1 100 ? 16.443 0.017 -8.989 1.00 95.19 100 GLU A CA 1
ATOM 812 C C . GLU A 1 100 ? 16.419 -1.079 -10.066 1.00 95.19 100 GLU A C 1
ATOM 814 O O . GLU A 1 100 ? 17.438 -1.723 -10.306 1.00 95.19 100 GLU A O 1
ATOM 819 N N . ILE A 1 101 ? 15.268 -1.241 -10.725 1.00 97.31 101 ILE A N 1
ATOM 820 C CA . ILE A 1 101 ? 15.038 -2.239 -11.776 1.00 97.31 101 ILE A CA 1
ATOM 821 C C . ILE A 1 101 ? 15.690 -1.775 -13.078 1.00 97.31 101 ILE A C 1
ATOM 823 O O . ILE A 1 101 ? 15.265 -0.775 -13.670 1.00 97.31 101 ILE A O 1
ATOM 827 N N . LYS A 1 102 ? 16.706 -2.499 -13.546 1.00 96.50 102 LYS A N 1
ATOM 828 C CA . LYS A 1 102 ? 17.503 -2.128 -14.726 1.00 96.50 102 LYS A CA 1
ATOM 829 C C . LYS A 1 102 ? 17.276 -3.056 -15.903 1.00 96.50 102 LYS A C 1
ATOM 831 O O . LYS A 1 102 ? 17.349 -2.607 -17.047 1.00 96.50 102 LYS A O 1
ATOM 836 N N . ASP A 1 103 ? 16.993 -4.320 -15.631 1.00 96.06 103 ASP A N 1
ATOM 837 C CA . ASP A 1 103 ? 16.846 -5.332 -16.662 1.00 96.06 103 ASP A CA 1
ATOM 838 C C . ASP A 1 103 ? 15.681 -6.295 -16.397 1.00 96.06 103 ASP A C 1
ATOM 840 O O . ASP A 1 103 ? 14.860 -6.120 -15.493 1.00 96.06 103 ASP A O 1
ATOM 844 N N . ARG A 1 104 ? 15.573 -7.302 -17.266 1.00 94.25 104 ARG A N 1
ATOM 845 C CA . ARG A 1 104 ? 14.506 -8.299 -17.223 1.00 94.25 104 ARG A CA 1
ATOM 846 C C . ARG A 1 104 ? 14.592 -9.209 -15.994 1.00 94.25 104 ARG A C 1
ATOM 848 O O . ARG A 1 104 ? 13.556 -9.665 -15.526 1.00 94.25 104 ARG A O 1
ATOM 855 N N . ASN A 1 105 ? 15.783 -9.499 -15.480 1.00 95.44 105 ASN A N 1
ATOM 856 C CA . ASN A 1 105 ? 15.913 -10.345 -14.295 1.00 95.44 105 ASN A CA 1
ATOM 857 C C . ASN A 1 105 ? 15.404 -9.599 -13.057 1.00 95.44 105 ASN A C 1
ATOM 859 O O . ASN A 1 105 ? 14.616 -10.168 -12.300 1.00 95.44 105 ASN A O 1
ATOM 863 N N . ASP A 1 106 ? 15.758 -8.317 -12.923 1.00 96.50 106 ASP A N 1
ATOM 864 C CA . ASP A 1 106 ? 15.230 -7.447 -11.864 1.00 96.50 106 ASP A CA 1
ATOM 865 C C . ASP A 1 106 ? 13.698 -7.333 -11.944 1.00 96.50 106 ASP A C 1
ATOM 867 O O . ASP A 1 106 ? 12.998 -7.388 -10.931 1.00 96.50 106 ASP A O 1
ATOM 871 N N . GLU A 1 107 ? 13.156 -7.184 -13.160 1.00 96.06 107 GLU A N 1
ATOM 872 C CA . GLU A 1 107 ? 11.709 -7.131 -13.393 1.00 96.06 107 GLU A CA 1
ATOM 873 C C . GLU A 1 107 ? 11.016 -8.406 -12.903 1.00 96.06 107 GLU A C 1
ATOM 875 O O . GLU A 1 107 ? 10.022 -8.328 -12.178 1.00 96.06 107 GLU A O 1
ATOM 880 N N . LEU A 1 108 ? 11.558 -9.577 -13.246 1.00 95.25 108 LEU A N 1
ATOM 881 C CA . LEU A 1 108 ? 10.992 -10.860 -12.843 1.00 95.25 108 LEU A CA 1
ATOM 882 C C . LEU A 1 108 ? 11.010 -11.044 -11.321 1.00 95.25 108 LEU A C 1
ATOM 884 O O . LEU A 1 108 ? 10.025 -11.539 -10.765 1.00 95.25 108 LEU A O 1
ATOM 888 N N . GLU A 1 109 ? 12.092 -10.642 -10.647 1.00 96.12 109 GLU A N 1
ATOM 889 C CA . GLU A 1 109 ? 12.191 -10.672 -9.183 1.00 96.12 109 GLU A CA 1
ATOM 890 C C . GLU A 1 109 ? 11.151 -9.745 -8.542 1.00 96.12 109 GLU A C 1
ATOM 892 O O . GLU A 1 109 ? 10.370 -10.161 -7.678 1.00 96.12 109 GLU A O 1
ATOM 897 N N . PHE A 1 110 ? 11.063 -8.508 -9.031 1.00 97.12 110 PHE A N 1
ATOM 898 C CA . PHE A 1 110 ? 10.092 -7.533 -8.553 1.00 97.12 110 PHE A CA 1
ATOM 899 C C . PHE A 1 110 ? 8.645 -8.000 -8.754 1.00 97.12 110 PHE A C 1
ATOM 901 O O . PHE A 1 110 ? 7.803 -7.852 -7.860 1.00 97.12 110 PHE A O 1
ATOM 908 N N . THR A 1 111 ? 8.358 -8.655 -9.879 1.00 95.94 111 THR A N 1
ATOM 909 C CA . THR A 1 111 ? 7.060 -9.277 -10.151 1.00 95.94 111 THR A CA 1
ATOM 910 C C . THR A 1 111 ? 6.698 -10.335 -9.097 1.00 95.94 111 THR A C 1
ATOM 912 O O . THR A 1 111 ? 5.524 -10.449 -8.727 1.00 95.94 111 THR A O 1
ATOM 915 N N . GLN A 1 112 ? 7.659 -11.087 -8.545 1.00 96.88 112 GLN A N 1
ATOM 916 C CA . GLN A 1 112 ? 7.369 -12.023 -7.449 1.00 96.88 112 GLN A CA 1
ATOM 917 C C . GLN A 1 112 ? 7.020 -11.302 -6.145 1.00 96.88 112 GLN A C 1
ATOM 919 O O . GLN A 1 112 ? 6.057 -11.690 -5.478 1.00 96.88 112 GLN A O 1
ATOM 924 N N . ILE A 1 113 ? 7.718 -10.212 -5.813 1.00 96.81 113 ILE A N 1
ATOM 925 C CA . ILE A 1 113 ? 7.379 -9.396 -4.638 1.00 96.81 113 ILE A CA 1
ATOM 926 C C . ILE A 1 113 ? 5.967 -8.825 -4.760 1.00 96.81 113 ILE A C 1
ATOM 928 O O . ILE A 1 113 ? 5.166 -8.939 -3.827 1.00 96.81 113 ILE A O 1
ATOM 932 N N . ILE A 1 114 ? 5.615 -8.277 -5.923 1.00 96.81 114 ILE A N 1
ATOM 933 C CA . ILE A 1 114 ? 4.268 -7.761 -6.180 1.00 96.81 114 ILE A CA 1
ATOM 934 C C . ILE A 1 114 ? 3.205 -8.854 -5.976 1.00 96.81 114 ILE A C 1
ATOM 936 O O . ILE A 1 114 ? 2.186 -8.607 -5.322 1.00 96.81 114 ILE A O 1
ATOM 940 N N . LYS A 1 115 ? 3.444 -10.080 -6.461 1.00 97.25 115 LYS A N 1
ATOM 941 C CA . LYS A 1 115 ? 2.537 -11.223 -6.242 1.00 97.25 115 LYS A CA 1
ATOM 942 C C . LYS A 1 115 ? 2.384 -11.563 -4.760 1.00 97.25 115 LYS A C 1
ATOM 944 O O . LYS A 1 115 ? 1.264 -11.803 -4.303 1.00 97.25 115 LYS A O 1
ATOM 949 N N . MET A 1 116 ? 3.469 -11.547 -3.988 1.00 97.56 116 MET A N 1
ATOM 950 C CA . MET A 1 116 ? 3.409 -11.779 -2.540 1.00 97.56 116 MET A CA 1
ATOM 951 C C . MET A 1 116 ? 2.600 -10.691 -1.824 1.00 97.56 116 MET A C 1
ATOM 953 O O . MET A 1 116 ? 1.736 -11.000 -0.998 1.00 97.56 116 MET A O 1
ATOM 957 N N . ILE A 1 117 ? 2.808 -9.422 -2.184 1.00 97.62 117 ILE A N 1
ATOM 958 C CA . ILE A 1 117 ? 2.049 -8.286 -1.642 1.00 97.62 117 ILE A CA 1
ATOM 959 C C . ILE A 1 117 ? 0.561 -8.417 -1.986 1.00 97.62 117 ILE A C 1
ATOM 961 O O . ILE A 1 117 ? -0.291 -8.251 -1.109 1.00 97.62 117 ILE A O 1
ATOM 965 N N . LYS A 1 118 ? 0.220 -8.785 -3.228 1.00 97.38 118 LYS A N 1
ATOM 966 C CA . LYS A 1 118 ? -1.168 -9.048 -3.638 1.00 97.38 118 LYS A CA 1
ATOM 967 C C . LYS A 1 118 ? -1.848 -10.030 -2.685 1.00 97.38 118 LYS A C 1
ATOM 969 O O . LYS A 1 118 ? -2.932 -9.736 -2.170 1.00 97.38 118 LYS A O 1
ATOM 974 N N . VAL A 1 119 ? -1.198 -11.166 -2.426 1.00 97.81 119 VAL A N 1
ATOM 975 C CA . VAL A 1 119 ? -1.722 -12.227 -1.555 1.00 97.81 119 VAL A CA 1
ATOM 976 C C . VAL A 1 119 ? -1.850 -11.745 -0.111 1.00 97.81 119 VAL A C 1
ATOM 978 O O . VAL A 1 119 ? -2.927 -11.883 0.473 1.00 97.81 119 VAL A O 1
ATOM 981 N N . ARG A 1 120 ? -0.810 -11.104 0.444 1.00 98.06 120 ARG A N 1
ATOM 982 C CA . ARG A 1 120 ? -0.815 -10.553 1.814 1.00 98.06 120 ARG A CA 1
ATOM 983 C C . ARG A 1 120 ? -2.020 -9.647 2.064 1.00 98.06 120 ARG A C 1
ATOM 985 O O . ARG A 1 120 ? -2.637 -9.695 3.124 1.00 98.06 120 ARG A O 1
ATOM 992 N N . HIS A 1 121 ? -2.402 -8.856 1.065 1.00 97.81 121 HIS A N 1
ATOM 993 C CA . HIS A 1 121 ? -3.480 -7.879 1.195 1.00 97.81 121 HIS A CA 1
ATOM 994 C C . HIS A 1 121 ? -4.887 -8.451 0.959 1.00 97.81 121 HIS A C 1
ATOM 996 O O . HIS A 1 121 ? -5.852 -7.680 1.004 1.00 97.81 121 HIS A O 1
ATOM 1002 N N . ASN A 1 122 ? -5.053 -9.744 0.638 1.00 97.31 122 ASN A N 1
ATOM 1003 C CA . ASN A 1 122 ? -6.357 -10.313 0.242 1.00 97.31 122 ASN A CA 1
ATOM 1004 C C . ASN A 1 122 ? -7.426 -10.131 1.322 1.00 97.31 122 ASN A C 1
ATOM 1006 O O . ASN A 1 122 ? -8.563 -9.781 1.014 1.00 97.31 122 ASN A O 1
ATOM 1010 N N . ASN A 1 123 ? -7.022 -10.242 2.585 1.00 97.69 123 ASN A N 1
ATOM 1011 C CA . ASN A 1 123 ? -7.926 -10.177 3.727 1.00 97.69 123 ASN A CA 1
ATOM 1012 C C . ASN A 1 123 ? -8.058 -8.778 4.340 1.00 97.69 123 ASN A C 1
ATOM 1014 O O . ASN A 1 123 ? -8.628 -8.648 5.420 1.00 97.69 123 ASN A O 1
ATOM 1018 N N . VAL A 1 124 ? -7.576 -7.720 3.679 1.00 97.75 124 VAL A N 1
ATOM 1019 C CA . VAL A 1 124 ? -7.695 -6.342 4.195 1.00 97.75 124 VAL A CA 1
ATOM 1020 C C . VAL A 1 124 ? -9.152 -5.964 4.454 1.00 97.75 124 VAL A C 1
ATOM 1022 O O . VAL A 1 124 ? -9.464 -5.552 5.560 1.00 97.75 124 VAL A O 1
ATOM 1025 N N . VAL A 1 125 ? -10.060 -6.160 3.493 1.00 97.06 125 VAL A N 1
ATOM 1026 C CA . VAL A 1 125 ? -11.482 -5.787 3.649 1.00 97.06 125 VAL A CA 1
ATOM 1027 C C . VAL A 1 125 ? -12.156 -6.510 4.827 1.00 97.06 125 VAL A C 1
ATOM 1029 O O . VAL A 1 125 ? -12.660 -5.823 5.717 1.00 97.06 125 VAL A O 1
ATOM 1032 N N . PRO A 1 126 ? -12.142 -7.858 4.915 1.00 98.06 126 PRO A N 1
ATOM 1033 C CA . PRO A 1 126 ? -12.764 -8.535 6.053 1.00 98.06 126 PRO A CA 1
ATOM 1034 C C . PRO A 1 126 ? -12.081 -8.201 7.389 1.00 98.06 126 PRO A C 1
ATOM 1036 O O . PRO A 1 126 ? -12.749 -8.121 8.417 1.00 98.06 126 PRO A O 1
ATOM 1039 N N . THR A 1 127 ? -10.769 -7.940 7.394 1.00 98.19 127 THR A N 1
ATOM 1040 C CA . THR A 1 127 ? -10.048 -7.562 8.622 1.00 98.19 127 THR A CA 1
ATOM 1041 C C . THR A 1 127 ? -10.387 -6.136 9.069 1.00 98.19 127 THR A C 1
ATOM 1043 O O . THR A 1 127 ? -10.585 -5.902 10.258 1.00 98.19 127 THR A O 1
ATOM 1046 N N . MET A 1 128 ? -10.543 -5.191 8.139 1.00 97.44 128 MET A N 1
ATOM 1047 C CA . MET A 1 128 ? -11.033 -3.842 8.447 1.00 97.44 128 MET A CA 1
ATOM 1048 C C . MET A 1 128 ? -12.451 -3.892 9.026 1.00 97.44 128 MET A C 1
ATOM 1050 O O . MET A 1 128 ? -12.718 -3.254 10.044 1.00 97.44 128 MET A O 1
ATOM 1054 N N . ALA A 1 129 ? -13.339 -4.708 8.445 1.00 96.06 129 ALA A N 1
ATOM 1055 C CA . ALA A 1 129 ? -14.690 -4.918 8.969 1.00 96.06 129 ALA A CA 1
ATOM 1056 C C . ALA A 1 129 ? -14.674 -5.480 10.403 1.00 96.06 129 ALA A C 1
ATOM 1058 O O . ALA A 1 129 ? -15.418 -5.009 11.265 1.00 96.06 129 ALA A O 1
ATOM 1059 N N . LEU A 1 130 ? -13.773 -6.428 10.690 1.00 96.88 130 LEU A N 1
ATOM 1060 C CA . LEU A 1 130 ? -13.548 -6.920 12.050 1.00 96.88 130 LEU A CA 1
ATOM 1061 C C . LEU A 1 130 ? -13.073 -5.802 12.993 1.00 96.88 130 LEU A C 1
ATOM 1063 O O . LEU A 1 130 ? -13.526 -5.742 14.132 1.00 96.88 130 LEU A O 1
ATOM 1067 N N . GLY A 1 131 ? -12.207 -4.894 12.535 1.00 95.62 131 GLY A N 1
ATOM 1068 C CA . GLY A 1 131 ? -11.762 -3.735 13.317 1.00 95.62 131 GLY A CA 1
ATOM 1069 C C . GLY A 1 131 ? -12.909 -2.801 13.701 1.00 95.62 131 GLY A C 1
ATOM 1070 O O . GLY A 1 131 ? -13.052 -2.439 14.869 1.00 95.62 131 GLY A O 1
ATOM 1071 N N . VAL A 1 132 ? -13.792 -2.491 12.750 1.00 93.25 132 VAL A N 1
ATOM 1072 C CA . VAL A 1 132 ? -15.004 -1.695 13.010 1.00 93.25 132 VAL A CA 1
ATOM 1073 C C . VAL A 1 132 ? -15.940 -2.424 13.983 1.00 93.25 132 VAL A C 1
ATOM 1075 O O . VAL A 1 132 ? -16.472 -1.820 14.914 1.00 93.25 132 VAL A O 1
ATOM 1078 N N . GLN A 1 133 ? -16.087 -3.745 13.848 1.00 92.62 133 GLN A N 1
ATOM 1079 C CA . GLN A 1 133 ? -16.862 -4.549 14.795 1.00 92.62 133 GLN A CA 1
ATOM 1080 C C . GLN A 1 133 ? -16.253 -4.532 16.212 1.00 92.62 133 GLN A C 1
ATOM 1082 O O . GLN A 1 133 ? -16.986 -4.447 17.198 1.00 92.62 133 GLN A O 1
ATOM 1087 N N . GLN A 1 134 ? -14.923 -4.600 16.331 1.00 93.69 134 GLN A N 1
ATOM 1088 C CA . GLN A 1 134 ? -14.201 -4.502 17.606 1.00 93.69 134 GLN A CA 1
ATOM 1089 C C . GLN A 1 134 ? -14.366 -3.125 18.258 1.00 93.69 134 GLN A C 1
ATOM 1091 O O . GLN A 1 134 ? -14.424 -3.034 19.484 1.00 93.69 134 GLN A O 1
ATOM 1096 N N . LEU A 1 135 ? -14.449 -2.057 17.460 1.00 91.12 135 LEU A N 1
ATOM 1097 C CA . LEU A 1 135 ? -14.789 -0.729 17.958 1.00 91.12 135 LEU A CA 1
ATOM 1098 C C . LEU A 1 135 ? -16.214 -0.706 18.514 1.00 91.12 135 LEU A C 1
ATOM 1100 O O . LEU A 1 135 ? -16.393 -0.354 19.675 1.00 91.12 135 LEU A O 1
ATOM 1104 N N . LYS A 1 136 ? -17.193 -1.183 17.738 1.00 86.75 136 LYS A N 1
ATOM 1105 C CA . LYS A 1 136 ? -18.608 -1.212 18.132 1.00 86.75 136 LYS A CA 1
ATOM 1106 C C . LYS A 1 136 ? -18.856 -1.937 19.458 1.00 86.75 136 LYS A C 1
ATOM 1108 O O . LYS A 1 136 ? -19.660 -1.475 20.253 1.00 86.75 136 LYS A O 1
ATOM 1113 N N . LYS A 1 137 ? -18.162 -3.050 19.723 1.00 85.69 137 LYS A N 1
ATOM 1114 C CA . LYS A 1 137 ? -18.295 -3.792 20.995 1.00 85.69 137 LYS A CA 1
ATOM 1115 C C . LYS A 1 137 ? -17.853 -2.997 22.230 1.00 85.69 137 LYS A C 1
ATOM 1117 O O . LYS A 1 137 ? -18.238 -3.364 23.332 1.00 85.69 137 LYS A O 1
ATOM 1122 N N . GLY A 1 138 ? -17.013 -1.976 22.054 1.00 79.69 138 GLY A N 1
ATOM 1123 C CA . GLY A 1 138 ? -16.537 -1.114 23.138 1.00 79.69 138 GLY A CA 1
ATOM 1124 C C . GLY A 1 138 ? -17.300 0.203 23.277 1.00 79.69 138 GLY A C 1
ATOM 1125 O O . GLY A 1 138 ? -16.963 0.978 24.164 1.00 79.69 138 GLY A O 1
ATOM 1126 N N . LEU A 1 139 ? -18.275 0.474 22.405 1.00 80.00 139 LEU A N 1
ATOM 1127 C CA . LEU A 1 139 ? -19.117 1.669 22.467 1.00 80.00 139 LEU A CA 1
ATOM 1128 C C . LEU A 1 139 ? -20.404 1.371 23.247 1.00 80.00 139 LEU A C 1
ATOM 1130 O O . LEU A 1 139 ? -20.886 0.236 23.246 1.00 80.00 139 LEU A O 1
ATOM 1134 N N . ASP A 1 140 ? -20.966 2.393 23.898 1.00 75.12 140 ASP A N 1
ATOM 1135 C CA . ASP A 1 140 ? -22.297 2.295 24.504 1.00 75.12 140 ASP A CA 1
ATOM 1136 C C . ASP A 1 140 ? -23.324 1.995 23.390 1.00 75.12 140 ASP A C 1
ATOM 1138 O O . ASP A 1 140 ? -23.338 2.705 22.379 1.00 75.12 140 ASP A O 1
ATOM 1142 N N . PRO A 1 141 ? -24.188 0.970 23.539 1.00 69.50 141 PRO A N 1
ATOM 1143 C CA . PRO A 1 141 ? -25.248 0.653 22.582 1.00 69.50 141 PRO A CA 1
ATOM 1144 C C . PRO A 1 141 ? -26.168 1.827 22.209 1.00 69.50 141 PRO A C 1
ATOM 1146 O O . PRO A 1 141 ? -26.869 1.737 21.202 1.00 69.50 141 PRO A O 1
ATOM 1149 N N . LYS A 1 142 ? -26.196 2.895 23.018 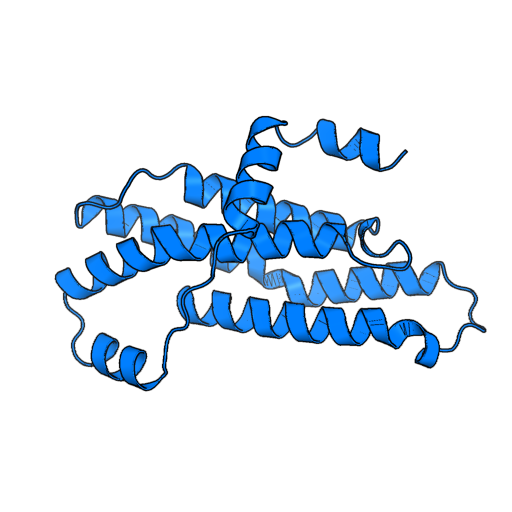1.00 68.50 142 LYS A N 1
ATOM 1150 C CA . LYS A 1 142 ? -26.977 4.119 22.786 1.00 68.50 142 LYS A CA 1
ATOM 1151 C C . LYS A 1 142 ? -26.305 5.134 21.856 1.00 68.50 142 LYS A C 1
ATOM 1153 O O . LYS A 1 142 ? -26.986 6.063 21.432 1.00 68.50 142 LYS A O 1
ATOM 1158 N N . VAL A 1 143 ? -25.015 4.985 21.541 1.00 68.06 143 VAL A N 1
ATOM 1159 C CA . VAL A 1 143 ? -24.339 5.838 20.548 1.00 68.06 143 VAL A CA 1
ATOM 1160 C C . VAL A 1 143 ? -24.905 5.512 19.167 1.00 68.06 143 VAL A C 1
ATOM 1162 O O . VAL A 1 143 ? -24.844 4.367 18.709 1.00 68.06 143 VAL A O 1
ATOM 1165 N N . GLY A 1 144 ? -25.488 6.514 18.511 1.00 62.41 144 GLY A N 1
ATOM 1166 C CA . GLY A 1 144 ? -26.042 6.369 17.172 1.00 62.41 144 GLY A CA 1
ATOM 1167 C C . GLY A 1 144 ? -24.932 6.257 16.128 1.00 62.41 144 GLY A C 1
ATOM 1168 O O . GLY A 1 144 ? -23.905 6.918 16.214 1.00 62.41 144 GLY A O 1
ATOM 1169 N N . TYR A 1 145 ? -25.135 5.448 15.084 1.00 64.56 145 TYR A N 1
ATOM 1170 C CA . TYR A 1 145 ? -24.167 5.339 13.976 1.00 64.56 145 TYR A CA 1
ATOM 1171 C C . TYR A 1 145 ? -24.005 6.637 13.173 1.00 64.56 145 TYR A C 1
ATOM 1173 O O . TYR A 1 145 ? -23.034 6.769 12.436 1.00 64.56 145 TYR A O 1
ATOM 1181 N N . GLN A 1 146 ? -24.941 7.578 13.325 1.00 62.41 146 GLN A N 1
ATOM 1182 C CA . GLN A 1 146 ? -24.883 8.917 12.732 1.00 62.41 146 GLN A CA 1
ATOM 1183 C C . GLN A 1 146 ? -23.719 9.753 13.293 1.00 62.41 146 GLN A C 1
ATOM 1185 O O . GLN A 1 146 ? -23.293 10.700 12.649 1.00 62.41 146 GLN A O 1
ATOM 1190 N N . ASP A 1 147 ? -23.143 9.360 14.433 1.00 66.88 147 ASP A N 1
ATOM 1191 C CA . ASP A 1 147 ? -22.006 10.053 15.049 1.00 66.88 147 ASP A CA 1
ATOM 1192 C C . ASP A 1 147 ? -20.637 9.559 14.524 1.00 66.88 147 ASP A C 1
ATOM 1194 O O . ASP A 1 147 ? -19.594 9.955 15.041 1.00 66.88 147 ASP A O 1
ATOM 1198 N N . LEU A 1 148 ? -20.613 8.668 13.517 1.00 77.50 148 LEU A N 1
ATOM 1199 C CA . LEU A 1 148 ? -19.395 8.023 12.993 1.00 77.50 148 LEU A CA 1
ATOM 1200 C C . LEU A 1 148 ? -19.038 8.440 11.554 1.00 77.50 148 LEU A C 1
ATOM 1202 O O . LEU A 1 148 ? -18.321 7.713 10.858 1.00 77.50 148 LEU A O 1
ATOM 1206 N N . ASP A 1 149 ? -19.497 9.607 11.103 1.00 84.81 149 ASP A N 1
ATOM 1207 C CA . ASP A 1 149 ? -19.255 10.122 9.746 1.00 84.81 149 ASP A CA 1
ATOM 1208 C C . ASP A 1 149 ? -17.767 10.146 9.360 1.00 84.81 149 ASP A C 1
ATOM 1210 O O . ASP A 1 149 ? -17.408 9.826 8.224 1.00 84.81 149 ASP A O 1
ATOM 1214 N N . GLU A 1 150 ? -16.869 10.438 10.306 1.00 86.19 150 GLU A N 1
ATOM 1215 C CA . GLU A 1 150 ? -15.424 10.419 10.051 1.00 86.19 150 GLU A CA 1
ATOM 1216 C C . GLU A 1 150 ? -14.915 9.022 9.660 1.00 86.19 150 GLU A C 1
ATOM 1218 O O . GLU A 1 150 ? -14.038 8.897 8.798 1.00 86.19 150 GLU A O 1
ATOM 1223 N N . ILE A 1 151 ? -15.483 7.959 10.247 1.00 87.31 151 ILE A N 1
ATOM 1224 C CA . ILE A 1 151 ? -15.144 6.574 9.894 1.00 87.31 151 ILE A CA 1
ATOM 1225 C C . ILE A 1 151 ? -15.631 6.271 8.477 1.00 87.31 151 ILE A C 1
ATOM 1227 O O . ILE A 1 151 ? -14.887 5.673 7.701 1.00 87.31 151 ILE A O 1
ATOM 1231 N N . HIS A 1 152 ? -16.842 6.699 8.114 1.00 87.75 152 HIS A N 1
ATOM 1232 C CA . HIS A 1 152 ? -17.376 6.503 6.764 1.00 87.75 152 HIS A CA 1
ATOM 1233 C C . HIS A 1 152 ? -16.494 7.173 5.708 1.00 87.75 152 HIS A C 1
ATOM 1235 O O . HIS A 1 152 ? -15.995 6.505 4.801 1.00 87.75 152 HIS A O 1
ATOM 1241 N N . GLN A 1 153 ? -16.199 8.462 5.889 1.00 90.69 153 GLN A N 1
ATOM 1242 C CA . GLN A 1 153 ? -15.341 9.208 4.971 1.00 90.69 153 GLN A CA 1
ATOM 1243 C C . GLN A 1 153 ? -13.928 8.614 4.880 1.00 90.69 153 GLN A C 1
ATOM 1245 O O . GLN A 1 153 ? -13.316 8.609 3.808 1.00 90.69 153 GLN A O 1
ATOM 1250 N N . PHE A 1 154 ? -13.385 8.112 5.996 1.00 91.56 154 PHE A N 1
ATOM 1251 C CA . PHE A 1 154 ? -12.113 7.399 5.988 1.00 91.56 154 PHE A CA 1
ATOM 1252 C C . PHE A 1 154 ? -12.188 6.126 5.144 1.00 91.56 154 PHE A C 1
ATOM 1254 O O . PHE A 1 154 ? -11.329 5.917 4.287 1.00 91.56 154 PHE A O 1
ATOM 1261 N N . LEU A 1 155 ? -13.186 5.271 5.388 1.00 92.38 155 LEU A N 1
ATOM 1262 C CA . LEU A 1 155 ? -13.308 3.977 4.719 1.00 92.38 155 LEU A CA 1
ATOM 1263 C C . LEU A 1 155 ? -13.467 4.152 3.208 1.00 92.38 155 LEU A C 1
ATOM 1265 O O . LEU A 1 155 ? -12.819 3.424 2.456 1.00 92.38 155 LEU A O 1
ATOM 1269 N N . ASP A 1 156 ? -14.219 5.158 2.762 1.00 93.12 156 ASP A N 1
ATOM 1270 C CA . ASP A 1 156 ? -14.355 5.482 1.340 1.00 93.12 156 ASP A CA 1
ATOM 1271 C C . ASP A 1 156 ? -13.003 5.839 0.711 1.00 93.12 156 ASP A C 1
ATOM 1273 O O . ASP A 1 156 ? -12.589 5.236 -0.286 1.00 93.12 156 ASP A O 1
ATOM 1277 N N . ARG A 1 157 ? -12.249 6.761 1.328 1.00 93.12 157 ARG A N 1
ATOM 1278 C CA . ARG A 1 157 ? -10.906 7.133 0.848 1.00 93.12 157 ARG A CA 1
ATOM 1279 C C . ARG A 1 157 ? -9.941 5.950 0.876 1.00 93.12 157 ARG A C 1
ATOM 1281 O O . ARG A 1 157 ? -9.182 5.754 -0.077 1.00 93.12 157 ARG A O 1
ATOM 1288 N N . PHE A 1 158 ? -9.979 5.147 1.935 1.00 94.19 158 PHE A N 1
ATOM 1289 C CA . PHE A 1 158 ? -9.121 3.980 2.107 1.00 94.19 158 PHE A CA 1
ATOM 1290 C C . PHE A 1 158 ? -9.403 2.913 1.041 1.00 94.19 158 PHE A C 1
ATOM 1292 O O . PHE A 1 158 ? -8.469 2.410 0.407 1.00 94.19 158 PHE A O 1
ATOM 1299 N N . TYR A 1 159 ? -10.675 2.587 0.790 1.00 95.31 159 TYR A N 1
ATOM 1300 C CA . TYR A 1 159 ? -11.055 1.572 -0.191 1.00 95.31 159 TYR A CA 1
ATOM 1301 C C . TYR A 1 159 ? -10.853 2.040 -1.628 1.00 95.31 159 TYR A C 1
ATOM 1303 O O . TYR A 1 159 ? -10.309 1.267 -2.417 1.00 95.31 159 TYR A O 1
ATOM 1311 N N . MET A 1 160 ? -11.148 3.300 -1.960 1.00 94.69 160 MET A N 1
ATOM 1312 C CA . MET A 1 160 ? -10.760 3.877 -3.255 1.00 94.69 160 MET A CA 1
ATOM 1313 C C . MET A 1 160 ? -9.239 3.849 -3.441 1.00 94.69 160 MET A C 1
ATOM 1315 O O . MET A 1 160 ? -8.729 3.416 -4.478 1.00 94.69 160 MET A O 1
ATOM 1319 N N . SER A 1 161 ? -8.514 4.209 -2.378 1.00 93.94 161 SER A N 1
ATOM 1320 C CA . SER A 1 161 ? -7.078 4.014 -2.195 1.00 93.94 161 SER A CA 1
ATOM 1321 C C . SER A 1 161 ? -6.605 2.633 -2.670 1.00 93.94 161 SER A C 1
ATOM 1323 O O . SER A 1 161 ? -5.775 2.460 -3.574 1.00 93.94 161 SER A O 1
ATOM 1325 N N . ARG A 1 162 ? -7.161 1.622 -2.007 1.00 95.12 162 ARG A N 1
ATOM 1326 C CA . ARG A 1 162 ? -6.824 0.214 -2.180 1.00 95.12 162 ARG A CA 1
ATOM 1327 C C . ARG A 1 162 ? -7.206 -0.316 -3.556 1.00 95.12 162 ARG A C 1
ATOM 1329 O O . ARG A 1 162 ? -6.429 -1.090 -4.107 1.00 95.12 162 ARG A O 1
ATOM 1336 N N . ILE A 1 163 ? -8.349 0.084 -4.113 1.00 96.00 163 ILE A N 1
ATOM 1337 C CA . ILE A 1 163 ? -8.748 -0.275 -5.481 1.00 96.00 163 ILE A CA 1
ATOM 1338 C C . ILE A 1 163 ? -7.679 0.204 -6.463 1.00 96.00 163 ILE A C 1
ATOM 1340 O O . ILE A 1 163 ? -7.220 -0.585 -7.280 1.00 96.00 163 ILE A O 1
ATOM 1344 N N . GLY A 1 164 ? -7.192 1.439 -6.317 1.00 94.81 164 GLY A N 1
ATOM 1345 C CA . GLY A 1 164 ? -6.109 1.960 -7.155 1.00 94.81 164 GLY A CA 1
ATOM 1346 C C . GLY A 1 164 ? -4.801 1.165 -7.045 1.00 94.81 164 GLY A C 1
ATOM 1347 O O . GLY A 1 164 ? -4.133 0.951 -8.051 1.00 94.81 164 GLY A O 1
ATOM 1348 N N . ILE A 1 165 ? -4.431 0.696 -5.847 1.00 96.31 165 ILE A N 1
ATOM 1349 C CA . ILE A 1 165 ? -3.256 -0.180 -5.656 1.00 96.31 165 ILE A CA 1
ATOM 1350 C C . ILE A 1 165 ? -3.493 -1.554 -6.298 1.00 96.31 165 ILE A C 1
ATOM 1352 O O . ILE A 1 165 ? -2.626 -2.068 -6.997 1.00 96.31 165 ILE A O 1
ATOM 1356 N N . ARG A 1 166 ? -4.675 -2.143 -6.082 1.00 95.38 166 ARG A N 1
ATOM 1357 C CA . ARG A 1 166 ? -5.064 -3.447 -6.638 1.00 95.38 166 ARG A CA 1
ATOM 1358 C C . ARG A 1 166 ? -5.101 -3.441 -8.155 1.00 95.38 166 ARG A C 1
ATOM 1360 O O . ARG A 1 166 ? -4.675 -4.412 -8.756 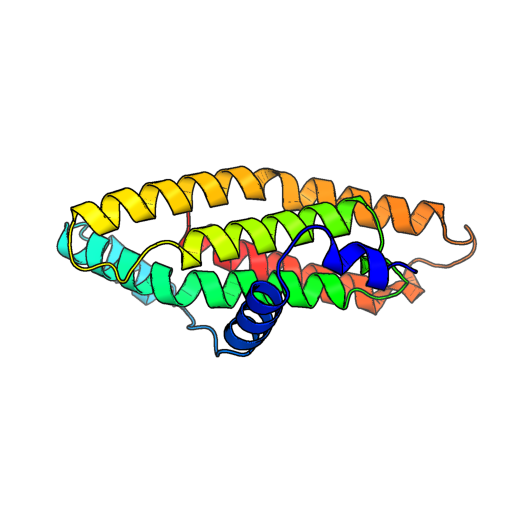1.00 95.38 166 ARG A O 1
ATOM 1367 N N . MET A 1 167 ? -5.559 -2.344 -8.745 1.00 94.50 167 MET A N 1
ATOM 1368 C CA . MET A 1 167 ? -5.534 -2.138 -10.185 1.00 94.50 167 MET A CA 1
ATOM 1369 C C . MET A 1 167 ? -4.088 -2.237 -10.705 1.00 94.50 167 MET A C 1
ATOM 1371 O O . MET A 1 167 ? -3.807 -3.006 -11.614 1.00 94.50 167 MET A O 1
ATOM 1375 N N . LEU A 1 168 ? -3.154 -1.509 -10.084 1.00 92.94 168 LEU A N 1
ATOM 1376 C CA . LEU A 1 168 ? -1.755 -1.469 -10.522 1.00 92.94 168 LEU A CA 1
ATOM 1377 C C . LEU A 1 168 ? -1.015 -2.805 -10.378 1.00 92.94 168 LEU A C 1
ATOM 1379 O O . LEU A 1 168 ? -0.146 -3.111 -11.185 1.00 92.94 168 LEU A O 1
ATOM 1383 N N . ILE A 1 169 ? -1.331 -3.566 -9.331 1.00 91.00 169 ILE A N 1
ATOM 1384 C CA . ILE A 1 169 ? -0.681 -4.845 -9.013 1.00 91.00 169 ILE A CA 1
ATOM 1385 C C . ILE A 1 169 ? -1.314 -6.020 -9.783 1.00 91.00 169 ILE A C 1
ATOM 1387 O O . ILE A 1 169 ? -0.634 -7.010 -10.056 1.00 91.00 169 ILE A O 1
ATOM 1391 N N . GLY A 1 170 ? -2.597 -5.897 -10.145 1.00 79.00 170 GLY A N 1
ATOM 1392 C CA . GLY A 1 170 ? -3.421 -6.974 -10.701 1.00 79.00 170 GLY A CA 1
ATOM 1393 C C . GLY A 1 170 ? -3.911 -7.940 -9.641 1.00 79.00 170 GLY A C 1
ATOM 1394 O O . GLY A 1 170 ? -3.158 -8.263 -8.700 1.00 79.00 170 GLY A O 1
#

Organism: NCBI:txid185542

Radius of gyration: 17.88 Å; chains: 1; bounding box: 44×25×54 Å

pLDDT: mean 89.89, std 12.78, range [38.44, 98.44]

Sequence (170 aa):
MAAKKLYDSFSKGLIEEVHKWGAMKQTGVSLRYMMEFGSRPSDKNLLISAQFLHKELPIRIARRAIELETLPYGLSEKPAILKVRDWYLDSFRDLRSIPEIKDRNDELEFTQIIKMIKVRHNNVVPTMALGVQQLKKGLDPKVGYQDLDEIHQFLDRFYMSRIGIRMLIG